Protein AF-A0A9X2I0L7-F1 (afdb_monomer_lite)

Radius of gyration: 23.48 Å; chains: 1; bounding box: 72×38×37 Å

Sequence (100 aa):
MNKSLIIALIATGIGVCTLAVGLYILATTPAPAPEPQAQAAAASEPMAVIPQLKNSDSPLVPNADAPMGSEPWCEALMVKPDRDWSETESRQFAQHCIYE

pLDDT: mean 73.59, std 19.28, range [34.69, 96.38]

Foldseek 3Di:
DDPVVVVVVVVVVVVVVVVVVVVVVVVPPDPDDDDDDDDDDDDDDDDDDDPPPPDPPDDDQPCPPDDQLDPSLLVSVVVPDPVPDDPVNVVSNVVRPVPD

Secondary structure (DSSP, 8-state):
--HHHHHHHHHHHHHHHHHHHHHHHHHHSPPPP--SS------------------------TTTTSPTTSHHHHHHHHHS-GGG--HHHHHHHIIIII--

InterPro domains:
  IPR021379 Protein of unknown function DUF3012 [PF11216] (69-98)

Organism: NCBI:txid2944139

Structure (mmCIF, N/CA/C/O backbone):
data_AF-A0A9X2I0L7-F1
#
_entry.id   AF-A0A9X2I0L7-F1
#
loop_
_atom_site.group_PDB
_atom_site.id
_atom_site.type_symbol
_atom_site.label_atom_id
_atom_site.label_alt_id
_atom_site.label_comp_id
_atom_site.label_asym_id
_atom_site.label_entity_id
_atom_site.label_seq_id
_atom_site.pdbx_PDB_ins_code
_atom_site.Cartn_x
_atom_site.Cartn_y
_atom_site.Cartn_z
_atom_site.occupancy
_atom_site.B_iso_or_equiv
_atom_site.auth_seq_id
_atom_site.auth_comp_id
_atom_site.auth_asym_id
_atom_site.auth_atom_id
_atom_site.pdbx_PDB_model_num
ATOM 1 N N . MET A 1 1 ? 47.118 -0.454 3.039 1.00 63.66 1 MET A N 1
ATOM 2 C CA . MET A 1 1 ? 45.762 0.020 2.690 1.00 63.66 1 MET A CA 1
ATOM 3 C C . MET A 1 1 ? 44.760 -1.021 3.167 1.00 63.66 1 MET A C 1
ATOM 5 O O . MET A 1 1 ? 44.820 -2.169 2.743 1.00 63.66 1 MET A O 1
ATOM 9 N N . ASN A 1 2 ? 43.964 -0.671 4.169 1.00 81.25 2 ASN A N 1
ATOM 10 C CA . ASN A 1 2 ? 43.099 -1.575 4.924 1.00 81.25 2 ASN A CA 1
ATOM 11 C C . ASN A 1 2 ? 41.797 -1.837 4.162 1.00 81.25 2 ASN A C 1
ATOM 13 O O . ASN A 1 2 ? 41.005 -0.933 3.913 1.00 81.25 2 ASN A O 1
ATOM 17 N N . LYS A 1 3 ? 41.568 -3.107 3.828 1.00 84.19 3 LYS A N 1
ATOM 18 C CA . LYS A 1 3 ? 40.372 -3.583 3.119 1.00 84.19 3 LYS A CA 1
ATOM 19 C C . LYS A 1 3 ? 39.078 -3.102 3.785 1.00 84.19 3 LYS A C 1
ATOM 21 O O . LYS A 1 3 ? 38.165 -2.661 3.098 1.00 84.19 3 LYS A O 1
ATOM 26 N N . SER A 1 4 ? 39.043 -3.097 5.117 1.00 86.62 4 SER A N 1
ATOM 27 C CA . SER A 1 4 ? 37.892 -2.633 5.897 1.00 86.62 4 SER A CA 1
ATOM 28 C C . SER A 1 4 ? 37.602 -1.139 5.725 1.00 86.62 4 SER A C 1
ATOM 30 O O . SER A 1 4 ? 36.443 -0.744 5.707 1.00 86.62 4 SER A O 1
ATOM 32 N N . LEU A 1 5 ? 38.631 -0.307 5.545 1.00 88.69 5 LEU A N 1
ATOM 33 C CA . LEU A 1 5 ? 38.451 1.130 5.313 1.00 88.69 5 LEU A CA 1
ATOM 34 C C . LEU A 1 5 ? 37.985 1.406 3.887 1.00 88.69 5 LEU A C 1
ATOM 36 O O . LEU A 1 5 ? 37.136 2.264 3.690 1.00 88.69 5 LEU A O 1
ATOM 40 N N . ILE A 1 6 ? 38.469 0.642 2.905 1.00 90.94 6 ILE A N 1
ATOM 41 C CA . ILE A 1 6 ? 37.981 0.747 1.524 1.00 90.94 6 ILE A CA 1
ATOM 42 C C . ILE A 1 6 ? 36.482 0.412 1.459 1.00 90.94 6 ILE A C 1
ATOM 44 O O . ILE A 1 6 ? 35.717 1.159 0.858 1.00 90.94 6 ILE A O 1
ATOM 48 N N . ILE A 1 7 ? 36.042 -0.663 2.123 1.00 91.81 7 ILE A N 1
ATOM 49 C CA . ILE A 1 7 ? 34.624 -1.062 2.149 1.00 91.81 7 ILE A CA 1
ATOM 50 C C . ILE A 1 7 ? 33.761 0.009 2.833 1.00 91.81 7 ILE A C 1
ATOM 52 O O . ILE A 1 7 ? 32.704 0.363 2.313 1.00 91.81 7 ILE A O 1
ATOM 56 N N . ALA A 1 8 ? 34.228 0.573 3.951 1.00 90.62 8 ALA A N 1
ATOM 57 C CA . ALA A 1 8 ? 33.513 1.638 4.653 1.00 90.62 8 ALA A CA 1
ATOM 58 C C . ALA A 1 8 ? 33.336 2.901 3.787 1.00 90.62 8 ALA A C 1
ATOM 60 O O . ALA A 1 8 ? 32.256 3.495 3.769 1.00 90.62 8 ALA A O 1
ATOM 61 N N . LEU A 1 9 ? 34.363 3.285 3.021 1.00 92.62 9 LEU A N 1
ATOM 62 C CA . LEU A 1 9 ? 34.298 4.438 2.119 1.00 92.62 9 LEU A CA 1
ATOM 63 C C . LEU A 1 9 ? 33.333 4.207 0.951 1.00 92.62 9 LEU A C 1
ATOM 65 O O . LEU A 1 9 ? 32.560 5.102 0.617 1.00 92.62 9 LEU A O 1
ATOM 69 N N . ILE A 1 10 ? 33.328 3.003 0.371 1.00 94.06 10 ILE A N 1
ATOM 70 C CA . ILE A 1 10 ? 32.412 2.650 -0.722 1.00 94.06 10 ILE A CA 1
ATOM 71 C C . ILE A 1 10 ? 30.959 2.664 -0.233 1.00 94.06 10 ILE A C 1
ATOM 73 O O . ILE A 1 10 ? 30.110 3.283 -0.870 1.00 94.06 10 ILE A O 1
ATOM 77 N N . ALA A 1 11 ? 30.669 2.044 0.915 1.00 93.75 11 ALA A N 1
ATOM 78 C CA . ALA A 1 11 ? 29.316 2.005 1.471 1.00 93.75 11 ALA A CA 1
ATOM 79 C C . ALA A 1 11 ? 28.784 3.412 1.792 1.00 93.75 11 ALA A C 1
ATOM 81 O O . ALA A 1 11 ? 27.652 3.748 1.441 1.00 93.75 11 ALA A O 1
ATOM 82 N N . THR A 1 12 ? 29.631 4.258 2.386 1.00 94.19 12 THR A N 1
ATOM 83 C CA . THR A 1 12 ? 29.282 5.656 2.678 1.00 94.19 12 THR A CA 1
ATOM 84 C C . THR A 1 12 ? 29.029 6.436 1.384 1.00 94.19 12 THR A C 1
ATOM 86 O O . THR A 1 12 ? 28.041 7.160 1.284 1.00 94.19 12 THR A O 1
ATOM 89 N N . GLY A 1 13 ? 29.869 6.248 0.361 1.00 95.38 13 GLY A N 1
ATOM 90 C CA . GLY A 1 13 ? 29.716 6.915 -0.934 1.00 95.38 13 GLY A CA 1
ATOM 91 C C . GLY A 1 13 ? 28.431 6.528 -1.669 1.00 95.38 13 GLY A C 1
ATOM 92 O O . GLY A 1 13 ? 27.742 7.403 -2.194 1.00 95.38 13 GLY A O 1
ATOM 93 N N . ILE A 1 14 ? 28.069 5.240 -1.665 1.00 95.38 14 ILE A N 1
ATOM 94 C CA . ILE A 1 14 ? 26.825 4.756 -2.284 1.00 95.38 14 ILE A CA 1
ATOM 95 C C . ILE A 1 14 ? 25.612 5.347 -1.561 1.00 95.38 14 ILE A C 1
ATOM 97 O O . ILE A 1 14 ? 24.716 5.871 -2.220 1.00 95.38 14 ILE A O 1
ATOM 101 N N . GLY A 1 15 ? 25.605 5.339 -0.224 1.00 95.94 15 GLY A N 1
ATOM 102 C CA . GLY A 1 15 ? 24.522 5.931 0.564 1.00 95.94 15 GLY A CA 1
ATOM 103 C C . GLY A 1 15 ? 24.312 7.411 0.238 1.00 95.94 15 GLY A C 1
ATOM 104 O O . GLY A 1 15 ? 23.203 7.823 -0.102 1.00 95.94 15 GLY A O 1
ATOM 105 N N . VAL A 1 16 ? 25.392 8.197 0.229 1.00 96.38 16 VAL A N 1
ATOM 106 C CA . VAL A 1 16 ? 25.337 9.624 -0.131 1.00 96.38 16 VAL A CA 1
ATOM 107 C C . VAL A 1 16 ? 24.840 9.825 -1.568 1.00 96.38 16 VAL A C 1
ATOM 109 O O . VAL A 1 16 ? 24.003 10.697 -1.797 1.00 96.38 16 VAL A O 1
ATOM 112 N N . CYS A 1 17 ? 25.276 8.999 -2.525 1.00 94.69 17 CYS A N 1
ATOM 113 C CA . CYS A 1 17 ? 24.792 9.076 -3.907 1.00 94.69 17 CYS A CA 1
ATOM 114 C C . CYS A 1 17 ? 23.297 8.760 -4.015 1.00 94.69 17 CYS A C 1
ATOM 116 O O . CYS A 1 17 ? 22.573 9.497 -4.676 1.00 94.69 17 CYS A O 1
ATOM 118 N N . THR A 1 18 ? 22.814 7.703 -3.355 1.00 94.81 18 THR A N 1
ATOM 119 C CA . THR A 1 18 ? 21.385 7.342 -3.395 1.00 94.81 18 THR A CA 1
ATOM 120 C C . THR A 1 18 ? 20.499 8.429 -2.793 1.00 94.81 18 THR A C 1
ATOM 122 O O . THR A 1 18 ? 19.461 8.753 -3.366 1.00 94.81 18 THR A O 1
ATOM 125 N N . LEU A 1 19 ? 20.938 9.060 -1.699 1.00 95.25 19 LEU A N 1
ATOM 126 C CA . LEU A 1 19 ? 20.229 10.185 -1.092 1.00 95.25 19 LEU A CA 1
ATOM 127 C C . LEU A 1 19 ? 20.234 11.418 -2.000 1.00 95.25 19 LEU A C 1
ATOM 129 O O . LEU A 1 19 ? 19.192 12.042 -2.184 1.00 95.25 19 LEU A O 1
ATOM 133 N N . ALA A 1 20 ? 21.375 11.750 -2.608 1.00 95.00 20 ALA A N 1
ATOM 134 C CA . ALA A 1 20 ? 21.477 12.880 -3.526 1.00 95.00 20 ALA A CA 1
ATOM 135 C C . ALA A 1 20 ? 20.593 12.692 -4.767 1.00 95.00 20 ALA A C 1
ATOM 137 O O . ALA A 1 20 ? 19.887 13.617 -5.159 1.00 95.00 20 ALA A O 1
ATOM 138 N N . VAL A 1 21 ? 20.586 11.490 -5.353 1.00 93.56 21 VAL A N 1
ATOM 139 C CA . VAL A 1 21 ? 19.728 11.162 -6.500 1.00 93.56 21 VAL A CA 1
ATOM 140 C C . VAL A 1 21 ? 18.253 11.192 -6.096 1.00 93.56 21 VAL A C 1
ATOM 142 O O . VAL A 1 21 ? 17.459 11.805 -6.799 1.00 93.56 21 VAL A O 1
ATOM 145 N N . GLY A 1 22 ? 17.876 10.616 -4.950 1.00 90.94 22 GLY A N 1
ATOM 146 C CA . GLY A 1 22 ? 16.496 10.667 -4.454 1.00 90.94 22 GLY A CA 1
ATOM 147 C C . GLY A 1 22 ? 15.994 12.098 -4.231 1.00 90.94 22 GLY A C 1
ATOM 148 O O . GLY A 1 22 ? 14.906 12.451 -4.683 1.00 90.94 22 GLY A O 1
ATOM 149 N N . LEU A 1 23 ? 16.817 12.950 -3.612 1.00 90.50 23 LEU A N 1
ATOM 150 C CA . LEU A 1 23 ? 16.514 14.375 -3.444 1.00 90.50 23 LEU A CA 1
ATOM 151 C C . LEU A 1 23 ? 16.451 15.116 -4.782 1.00 90.50 23 LEU A C 1
ATOM 153 O O . LEU A 1 23 ? 15.598 15.981 -4.956 1.00 90.50 23 LEU A O 1
ATOM 157 N N . TYR A 1 24 ? 17.315 14.771 -5.739 1.00 89.00 24 TYR A N 1
ATOM 158 C CA . TYR A 1 24 ? 17.295 15.365 -7.073 1.00 89.00 24 TYR A CA 1
ATOM 159 C C . TYR A 1 24 ? 16.007 15.024 -7.830 1.00 89.00 24 TYR A C 1
ATOM 161 O O . TYR A 1 24 ? 15.409 15.908 -8.439 1.00 89.00 24 TYR A O 1
ATOM 169 N N . ILE A 1 25 ? 15.536 13.776 -7.754 1.00 85.50 25 ILE A N 1
ATOM 170 C CA . ILE A 1 25 ? 14.256 13.372 -8.350 1.00 85.50 25 ILE A CA 1
ATOM 171 C C . ILE A 1 25 ? 13.100 14.134 -7.694 1.00 85.50 25 ILE A C 1
ATOM 173 O O . ILE A 1 25 ? 12.312 14.744 -8.407 1.00 85.50 25 ILE A O 1
ATOM 177 N N . LEU A 1 26 ? 13.044 14.200 -6.360 1.00 77.19 26 LEU A N 1
ATOM 178 C CA . LEU A 1 26 ? 12.015 14.978 -5.650 1.00 77.19 26 LEU A CA 1
ATOM 179 C C . LEU A 1 26 ? 12.037 16.471 -6.011 1.00 77.19 26 LEU A C 1
ATOM 181 O O . LEU A 1 26 ? 10.990 17.107 -6.081 1.00 77.19 26 LEU A O 1
ATOM 185 N N . ALA A 1 27 ? 13.220 17.037 -6.250 1.00 79.75 27 ALA A N 1
ATOM 186 C CA . ALA A 1 27 ? 13.363 18.433 -6.647 1.00 79.75 27 ALA A CA 1
ATOM 187 C C . ALA A 1 27 ? 12.983 18.685 -8.116 1.00 79.75 27 ALA A C 1
ATOM 189 O O . ALA A 1 27 ? 12.624 19.806 -8.470 1.00 79.75 27 ALA A O 1
ATOM 190 N N . THR A 1 28 ? 13.092 17.671 -8.978 1.00 76.25 28 THR A N 1
ATOM 191 C CA . THR A 1 28 ? 12.878 17.801 -10.428 1.00 76.25 28 THR A CA 1
ATOM 192 C C . THR A 1 28 ? 11.541 17.254 -10.906 1.00 76.25 28 THR A C 1
ATOM 194 O O . THR A 1 28 ? 11.178 17.520 -12.050 1.00 76.25 28 THR A O 1
ATOM 197 N N . THR A 1 29 ? 10.766 16.568 -10.058 1.00 71.62 29 THR A N 1
ATOM 198 C CA . THR A 1 29 ? 9.349 16.314 -10.335 1.00 71.62 29 THR A CA 1
ATOM 199 C C . THR A 1 29 ? 8.596 17.645 -10.288 1.00 71.62 29 THR A C 1
ATOM 201 O O . THR A 1 29 ? 8.482 18.228 -9.206 1.00 71.62 29 THR A O 1
ATOM 204 N N . PRO A 1 30 ? 8.093 18.170 -11.421 1.00 59.88 30 PRO A N 1
ATOM 205 C CA . PRO A 1 30 ? 7.265 19.366 -11.396 1.00 59.88 30 PRO A CA 1
ATOM 206 C C . PRO A 1 30 ? 6.027 19.067 -10.549 1.00 59.88 30 PRO A C 1
ATOM 208 O O . PRO A 1 30 ? 5.369 18.047 -10.755 1.00 59.88 30 PRO A O 1
ATOM 211 N N . ALA A 1 31 ? 5.746 19.928 -9.567 1.00 57.62 31 ALA A N 1
ATOM 212 C CA . ALA A 1 31 ? 4.584 19.788 -8.699 1.00 57.62 31 ALA A CA 1
ATOM 213 C C . ALA A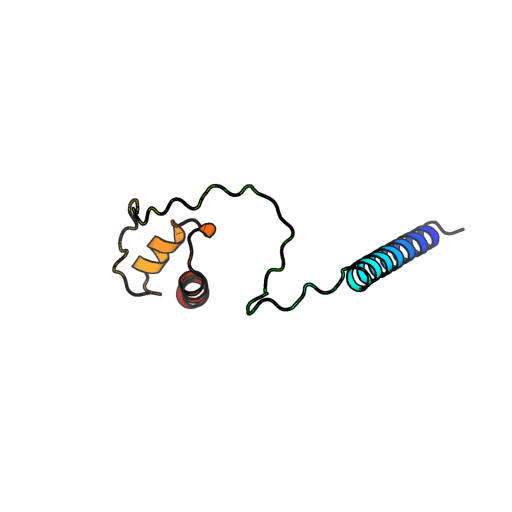 1 31 ? 3.319 19.603 -9.566 1.00 57.62 31 ALA A C 1
ATOM 215 O O . ALA A 1 31 ? 3.032 20.481 -10.386 1.00 57.62 31 ALA A O 1
ATOM 216 N N . PRO A 1 32 ? 2.578 18.484 -9.443 1.00 56.19 32 PRO A N 1
ATOM 217 C CA . PRO A 1 32 ? 1.320 18.322 -10.155 1.00 56.19 32 PRO A CA 1
ATOM 218 C C . PRO A 1 32 ? 0.355 19.406 -9.665 1.00 56.19 32 PRO A C 1
ATOM 220 O O . PRO A 1 32 ? 0.207 19.621 -8.460 1.00 56.19 32 PRO A O 1
ATOM 223 N N . ALA A 1 33 ? -0.240 20.140 -10.607 1.00 48.94 33 ALA A N 1
ATOM 224 C CA . ALA A 1 33 ? -1.207 21.193 -10.321 1.00 48.94 33 ALA A CA 1
ATOM 225 C C . ALA A 1 33 ? -2.339 20.658 -9.414 1.00 48.94 33 ALA A C 1
ATOM 227 O O . ALA A 1 33 ? -2.699 19.485 -9.517 1.00 48.94 33 ALA A O 1
ATOM 228 N N . PRO A 1 34 ? -2.887 21.483 -8.505 1.00 56.00 34 PRO A N 1
ATOM 229 C CA . PRO A 1 34 ? -3.811 21.022 -7.478 1.00 56.00 34 PRO A CA 1
ATOM 230 C C . PRO A 1 34 ? -5.176 20.697 -8.097 1.00 56.00 34 PRO A C 1
ATOM 232 O O . PRO A 1 34 ? -6.014 21.578 -8.273 1.00 56.00 34 PRO A O 1
ATOM 235 N N . GLU A 1 35 ? -5.409 19.427 -8.418 1.00 51.62 35 GLU A N 1
ATOM 236 C CA . GLU A 1 35 ? -6.758 18.897 -8.610 1.00 51.62 35 GLU A CA 1
ATOM 237 C C . GLU A 1 35 ? -7.373 18.573 -7.231 1.00 51.62 35 GLU A C 1
ATOM 239 O O . GLU A 1 35 ? -6.669 18.055 -6.355 1.00 51.62 35 GLU A O 1
ATOM 244 N N . PRO A 1 36 ? -8.649 18.918 -6.968 1.00 46.62 36 PRO A N 1
ATOM 245 C CA . PRO A 1 36 ? -9.216 18.845 -5.622 1.00 46.62 36 PRO A CA 1
ATOM 246 C C . PRO A 1 36 ? -9.396 17.402 -5.098 1.00 46.62 36 PRO A C 1
ATOM 248 O O . PRO A 1 36 ? -10.391 16.755 -5.397 1.00 46.62 36 PRO A O 1
ATOM 251 N N . GLN A 1 37 ? -8.450 16.998 -4.234 1.00 41.06 37 GLN A N 1
ATOM 252 C CA . GLN A 1 37 ? -8.519 16.058 -3.090 1.00 41.06 37 GLN A CA 1
ATOM 253 C C . GLN A 1 37 ? -8.763 14.558 -3.414 1.00 41.06 37 GLN A C 1
ATOM 255 O O . GLN A 1 37 ? -9.756 14.202 -4.025 1.00 41.06 37 GLN A O 1
ATOM 260 N N . ALA A 1 3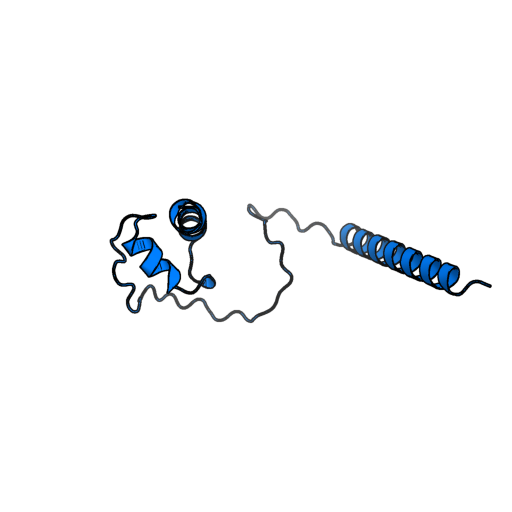8 ? -7.958 13.583 -2.973 1.00 40.41 38 ALA A N 1
ATOM 261 C CA . ALA A 1 38 ? -6.995 13.553 -1.875 1.00 40.41 38 ALA A CA 1
ATOM 262 C C . ALA A 1 38 ? -5.864 12.533 -2.133 1.00 40.41 38 ALA A C 1
ATOM 264 O O . ALA A 1 38 ? -6.102 11.349 -2.366 1.00 40.41 38 ALA A O 1
ATOM 265 N N . GLN A 1 39 ? -4.621 13.004 -2.047 1.00 42.03 39 GLN A N 1
ATOM 266 C CA . GLN A 1 39 ? -3.407 12.196 -2.017 1.00 42.03 39 GLN A CA 1
ATOM 267 C C . GLN A 1 39 ? -3.181 11.566 -0.633 1.00 42.03 39 GLN A C 1
ATOM 269 O O . GLN A 1 39 ? -3.019 12.284 0.350 1.00 42.03 39 GLN A O 1
ATOM 274 N N . ALA A 1 40 ? -3.043 10.239 -0.597 1.00 42.12 40 ALA A N 1
ATOM 275 C CA . ALA A 1 40 ? -2.136 9.520 0.303 1.00 42.12 40 ALA A CA 1
ATOM 276 C C . ALA A 1 40 ? -1.911 8.095 -0.235 1.00 42.12 40 ALA A C 1
ATOM 278 O O . ALA A 1 40 ? -2.438 7.123 0.293 1.00 42.12 40 ALA A O 1
ATOM 279 N N . ALA A 1 41 ? -1.131 7.966 -1.310 1.00 35.12 41 ALA A N 1
ATOM 280 C CA . ALA A 1 41 ? -0.622 6.681 -1.777 1.00 35.12 41 ALA A CA 1
ATOM 281 C C . ALA A 1 41 ? 0.908 6.733 -1.778 1.00 35.12 41 ALA A C 1
ATOM 283 O O . ALA A 1 41 ? 1.536 7.268 -2.689 1.00 35.12 41 ALA A O 1
ATOM 284 N N . ALA A 1 42 ? 1.510 6.170 -0.734 1.00 43.88 42 ALA A N 1
ATOM 285 C CA . ALA A 1 42 ? 2.783 5.497 -0.896 1.00 43.88 42 ALA A CA 1
ATOM 286 C C . ALA A 1 42 ? 2.486 4.153 -1.576 1.00 43.88 42 ALA A C 1
ATOM 288 O O . ALA A 1 42 ? 1.876 3.302 -0.941 1.00 43.88 42 ALA A O 1
ATOM 289 N N . ALA A 1 43 ? 2.864 3.987 -2.845 1.00 38.56 43 ALA A N 1
ATOM 290 C CA . ALA A 1 43 ? 3.243 2.703 -3.449 1.00 38.56 43 ALA A CA 1
ATOM 291 C C . ALA A 1 43 ? 3.509 2.882 -4.951 1.00 38.56 43 ALA A C 1
ATOM 293 O O . ALA A 1 43 ? 2.601 3.171 -5.725 1.00 38.56 43 ALA A O 1
ATOM 294 N N . SER A 1 44 ? 4.745 2.641 -5.378 1.00 44.66 44 SER A N 1
ATOM 295 C CA . SER A 1 44 ? 5.061 2.313 -6.769 1.00 44.66 44 SER A CA 1
ATOM 296 C C . SER A 1 44 ? 4.639 0.859 -7.057 1.00 44.66 44 SER A C 1
ATOM 298 O O . SER A 1 44 ? 5.335 -0.055 -6.620 1.00 44.66 44 SER A O 1
ATOM 300 N N . GLU A 1 45 ? 3.441 0.704 -7.647 1.00 56.62 45 GLU A N 1
ATOM 301 C CA . GLU A 1 45 ? 3.019 -0.032 -8.877 1.00 56.62 45 GLU A CA 1
ATOM 302 C C . GLU A 1 45 ? 3.742 -1.340 -9.311 1.00 56.62 45 GLU A C 1
ATOM 304 O O . GLU A 1 45 ? 4.880 -1.542 -8.900 1.00 56.62 45 GLU A O 1
ATOM 309 N N . PRO A 1 46 ? 3.192 -2.222 -10.202 1.00 64.06 46 PRO A N 1
ATOM 310 C CA . PRO A 1 46 ? 2.100 -1.990 -11.182 1.00 64.06 46 PRO A CA 1
ATOM 311 C C . PRO A 1 46 ? 1.169 -3.198 -11.465 1.00 64.06 46 PRO A C 1
ATOM 313 O O . PRO A 1 46 ? 1.689 -4.260 -11.771 1.00 64.06 46 PRO A O 1
ATOM 316 N N . MET A 1 47 ? -0.166 -3.066 -11.575 1.00 34.69 47 MET A N 1
ATOM 317 C CA . MET A 1 47 ? -0.947 -3.982 -12.447 1.00 34.69 47 MET A CA 1
ATOM 318 C C . MET A 1 47 ? -2.203 -3.326 -13.039 1.00 34.69 47 MET A C 1
ATOM 320 O O . MET A 1 47 ? -3.074 -2.864 -12.314 1.00 34.69 47 MET A O 1
ATOM 324 N N . ALA A 1 48 ? -2.236 -3.335 -14.376 1.00 45.59 48 ALA A N 1
ATOM 325 C CA . ALA A 1 48 ? -3.355 -3.256 -15.316 1.00 45.59 48 ALA A CA 1
ATOM 326 C C . ALA A 1 48 ? -4.752 -2.890 -14.775 1.00 45.59 48 ALA A C 1
ATOM 328 O O . ALA A 1 48 ? -5.366 -3.625 -14.005 1.00 45.59 48 ALA A O 1
ATOM 329 N N . VAL A 1 49 ? -5.306 -1.812 -15.335 1.00 48.56 49 VAL A N 1
ATOM 330 C CA . VAL A 1 49 ? -6.724 -1.455 -15.243 1.00 48.56 49 VAL A CA 1
ATOM 331 C C . VAL A 1 49 ? -7.558 -2.542 -15.931 1.00 48.56 49 VAL A C 1
ATOM 333 O O . VAL A 1 49 ? -7.757 -2.524 -17.144 1.00 48.56 49 VAL A O 1
ATO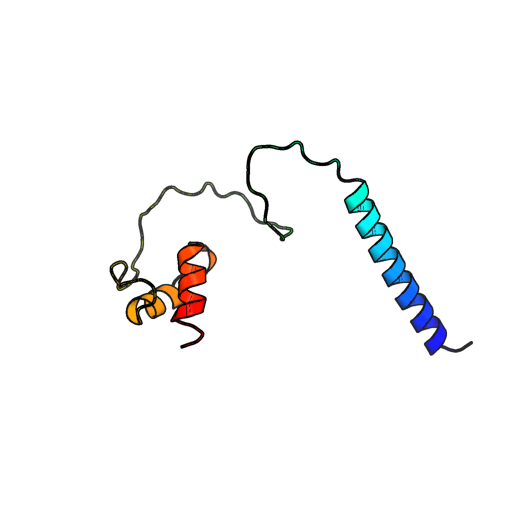M 336 N N . ILE A 1 50 ? -8.049 -3.503 -15.154 1.00 59.66 50 ILE A N 1
ATOM 337 C CA . ILE A 1 50 ? -9.276 -4.222 -15.496 1.00 59.66 50 ILE A CA 1
ATOM 338 C C . ILE A 1 50 ? -10.408 -3.227 -15.204 1.00 59.66 50 ILE A C 1
ATOM 340 O O . ILE A 1 50 ? -10.387 -2.609 -14.136 1.00 59.66 50 ILE A O 1
ATOM 344 N N . PRO A 1 51 ? -11.374 -3.003 -16.114 1.00 56.69 51 PRO A N 1
ATOM 345 C CA . PRO A 1 51 ? -12.530 -2.179 -15.793 1.00 56.69 51 PRO A CA 1
ATOM 346 C C . PRO A 1 51 ? -13.182 -2.767 -14.543 1.00 56.69 51 PRO A C 1
ATOM 348 O O . PRO A 1 51 ? -13.530 -3.947 -14.556 1.00 56.69 51 PRO A O 1
ATOM 351 N N . GLN A 1 52 ? -13.299 -1.972 -13.472 1.00 43.81 52 GLN A N 1
ATOM 352 C CA . GLN A 1 52 ? -14.027 -2.345 -12.260 1.00 43.81 52 GLN A CA 1
ATOM 353 C C . GLN A 1 52 ? -15.420 -2.785 -12.690 1.00 43.81 52 GLN A C 1
ATOM 355 O O . GLN A 1 52 ? -16.274 -1.953 -13.015 1.00 43.81 52 GLN A O 1
ATOM 360 N N . LEU A 1 53 ? -15.618 -4.103 -12.762 1.00 49.31 53 LEU A N 1
ATOM 361 C CA . LEU A 1 53 ? -16.908 -4.659 -13.088 1.00 49.31 53 LEU A CA 1
ATOM 362 C C . LEU A 1 53 ? -17.800 -4.245 -11.932 1.00 49.31 53 LEU A C 1
ATOM 364 O O . LEU A 1 53 ? -17.614 -4.642 -10.785 1.00 49.31 53 LEU A O 1
ATOM 368 N N . LYS A 1 54 ? -18.727 -3.363 -12.274 1.00 53.22 54 LYS A N 1
ATOM 369 C CA . LYS A 1 54 ? -19.877 -2.935 -11.502 1.00 53.22 54 LYS A CA 1
ATOM 370 C C . LYS A 1 54 ? -20.748 -4.156 -11.190 1.00 53.22 54 LYS A C 1
ATOM 372 O O . LYS A 1 54 ? -21.870 -4.224 -11.656 1.00 53.22 54 LYS A O 1
ATOM 377 N N . ASN A 1 55 ? -20.246 -5.117 -10.428 1.00 45.91 55 ASN A N 1
ATOM 378 C CA . ASN A 1 55 ? -21.016 -6.251 -9.959 1.00 45.91 55 ASN A CA 1
ATOM 379 C C . ASN A 1 55 ? -20.890 -6.296 -8.446 1.00 45.91 55 ASN A C 1
ATOM 381 O O . ASN A 1 55 ? -20.034 -6.957 -7.872 1.00 45.91 55 ASN A O 1
ATOM 385 N N . SER A 1 56 ? -21.823 -5.592 -7.816 1.00 47.91 56 SER A N 1
ATOM 386 C CA . SER A 1 56 ? -22.276 -5.824 -6.448 1.00 47.91 56 SER A CA 1
ATOM 387 C C . SER A 1 56 ? -22.967 -7.191 -6.298 1.00 47.91 56 SER A C 1
ATOM 389 O O . SER A 1 56 ? -23.930 -7.299 -5.550 1.00 47.91 56 SER A O 1
ATOM 391 N N . ASP A 1 57 ? -22.510 -8.222 -7.013 1.00 50.78 57 ASP A N 1
ATOM 392 C CA . ASP A 1 57 ? -23.078 -9.565 -6.942 1.00 50.78 57 ASP A CA 1
ATOM 393 C C . ASP A 1 57 ? -22.055 -10.489 -6.276 1.00 50.78 57 ASP A C 1
ATOM 395 O O . ASP A 1 57 ? -21.086 -10.965 -6.867 1.00 50.78 57 ASP A O 1
ATOM 399 N N . SER A 1 58 ? -22.240 -10.582 -4.965 1.00 52.28 58 SER A N 1
ATOM 400 C CA . SER A 1 58 ? -21.469 -11.334 -3.986 1.00 52.28 58 SER A CA 1
ATOM 401 C C . SER A 1 58 ? -21.601 -12.848 -4.195 1.00 52.28 58 SER A C 1
ATOM 403 O O . SER A 1 58 ? -22.717 -13.329 -4.390 1.00 52.28 58 SER A O 1
ATOM 405 N N . PRO A 1 59 ? -20.525 -13.634 -4.012 1.00 48.62 59 PRO A N 1
ATOM 406 C CA . PRO A 1 59 ? -20.661 -15.029 -3.631 1.00 48.62 59 PRO A CA 1
ATOM 407 C C . PRO A 1 59 ? -20.233 -15.216 -2.168 1.00 48.62 59 PRO A C 1
ATOM 409 O O . PRO A 1 59 ? -19.053 -15.326 -1.853 1.00 48.62 59 PRO A O 1
ATOM 412 N N . LEU A 1 60 ? -21.251 -15.312 -1.307 1.00 49.62 60 LEU A N 1
ATOM 413 C CA . LEU A 1 60 ? -21.269 -16.054 -0.041 1.00 49.62 60 LEU A CA 1
ATOM 414 C C . LEU A 1 60 ? -20.261 -15.611 1.029 1.00 49.62 60 LEU A C 1
ATOM 416 O O . LEU A 1 60 ? -19.359 -16.359 1.398 1.00 49.62 60 LEU A O 1
ATOM 420 N N . VAL A 1 61 ? -20.505 -14.447 1.628 1.00 51.88 61 VAL A N 1
ATOM 421 C CA . VAL A 1 61 ? -20.083 -14.214 3.014 1.00 51.88 61 VAL A CA 1
ATOM 422 C C . VAL A 1 61 ? -21.133 -14.873 3.921 1.00 51.88 61 VAL A C 1
ATOM 424 O O . VAL A 1 61 ? -22.288 -14.435 3.904 1.00 51.88 61 VAL A O 1
ATOM 427 N N . PRO A 1 62 ? -20.813 -15.925 4.696 1.00 50.59 62 PRO A N 1
ATOM 428 C CA . PRO A 1 62 ? -21.693 -16.362 5.772 1.00 50.59 62 PRO A CA 1
ATOM 429 C C . PRO A 1 62 ? -21.760 -15.194 6.766 1.00 50.59 62 P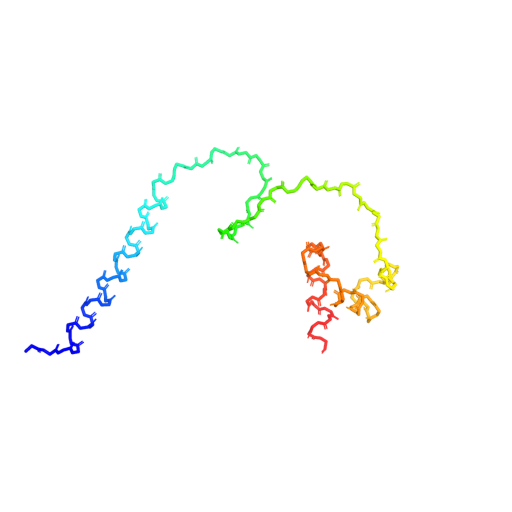RO A C 1
ATOM 431 O O . PRO A 1 62 ? -20.747 -14.866 7.364 1.00 50.59 62 PRO A O 1
ATOM 434 N N . ASN A 1 63 ? -22.915 -14.537 6.906 1.00 56.75 63 ASN A N 1
ATOM 435 C CA . ASN A 1 63 ? -23.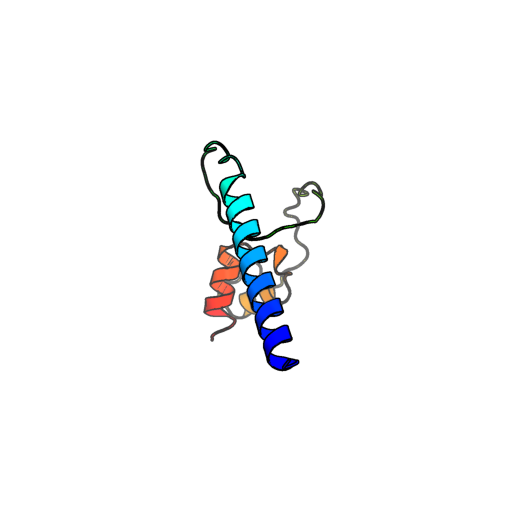156 -13.369 7.778 1.00 56.75 63 ASN A CA 1
ATOM 436 C C . ASN A 1 63 ? -22.725 -11.974 7.275 1.00 56.75 63 ASN A C 1
ATOM 438 O O . ASN A 1 63 ? -22.162 -11.186 8.033 1.00 56.75 63 ASN A O 1
ATOM 442 N N . ALA A 1 64 ? -23.105 -11.589 6.053 1.00 57.22 64 ALA A N 1
ATOM 443 C CA . ALA A 1 64 ? -23.060 -10.177 5.631 1.00 57.22 64 ALA A CA 1
ATOM 444 C C . ALA A 1 64 ? -23.915 -9.227 6.511 1.00 57.22 64 ALA A C 1
ATOM 446 O O . ALA A 1 64 ? -23.703 -8.017 6.493 1.00 57.22 64 ALA A O 1
ATOM 447 N N . ASP A 1 65 ? -24.851 -9.770 7.295 1.00 66.31 65 ASP A N 1
ATOM 448 C CA . ASP A 1 65 ? -25.725 -9.020 8.207 1.00 66.31 65 ASP A CA 1
ATOM 449 C C . ASP A 1 65 ? -25.185 -8.924 9.649 1.00 66.31 65 ASP A C 1
ATOM 451 O O . ASP A 1 65 ? -25.831 -8.327 10.515 1.00 66.31 65 ASP A O 1
ATOM 455 N N . ALA A 1 66 ? -24.023 -9.521 9.946 1.00 78.81 66 ALA A N 1
ATOM 456 C CA . ALA A 1 66 ? -23.447 -9.457 11.286 1.00 78.81 66 ALA A CA 1
ATOM 457 C C . ALA A 1 66 ? -22.919 -8.045 11.615 1.00 78.81 66 ALA A C 1
ATOM 459 O O . ALA A 1 66 ? -22.341 -7.379 10.751 1.00 78.81 66 ALA A O 1
ATOM 460 N N . PRO A 1 67 ? -23.068 -7.574 12.870 1.00 83.12 67 PRO A N 1
ATOM 461 C CA . PRO A 1 67 ? -22.503 -6.299 13.297 1.00 83.12 67 PRO A CA 1
ATOM 462 C C . PRO A 1 67 ? -20.985 -6.244 13.079 1.00 83.12 67 PRO A C 1
ATOM 464 O O . PRO A 1 67 ? -20.278 -7.202 13.399 1.00 83.12 67 PRO A O 1
ATOM 467 N N . MET A 1 68 ? -20.475 -5.111 12.588 1.00 85.38 68 MET A N 1
ATOM 468 C CA . MET A 1 68 ? -19.030 -4.902 12.439 1.00 85.38 68 MET A CA 1
ATOM 469 C C . MET A 1 68 ? -18.301 -5.098 13.774 1.00 85.38 68 MET A C 1
ATOM 471 O O . MET A 1 68 ? -18.735 -4.569 14.796 1.00 85.38 68 MET A O 1
ATOM 475 N N . GLY A 1 69 ? -17.185 -5.827 13.743 1.00 84.94 69 GLY A N 1
ATOM 476 C CA . GLY A 1 69 ? -16.388 -6.173 14.924 1.00 84.94 69 GLY A CA 1
ATOM 477 C C . GLY A 1 69 ? -16.956 -7.313 15.774 1.00 84.94 69 GLY A C 1
ATOM 478 O O . GLY A 1 69 ? -16.410 -7.596 16.829 1.00 84.94 69 GLY A O 1
ATOM 479 N N . SER A 1 70 ? -18.047 -7.963 15.356 1.00 89.00 70 SER A N 1
ATOM 480 C CA . SER A 1 70 ? -18.519 -9.186 16.020 1.00 89.00 70 SER A CA 1
ATOM 481 C C . SER A 1 70 ? -17.744 -10.416 15.544 1.00 89.00 70 SER A C 1
ATOM 483 O O . SER A 1 70 ? -17.273 -10.455 14.412 1.00 89.00 70 SER A O 1
ATOM 485 N N . GLU A 1 71 ? -17.676 -11.455 16.373 1.00 88.75 71 GLU A N 1
ATOM 486 C CA . GLU A 1 71 ? -17.022 -12.730 16.047 1.00 88.75 71 GLU A CA 1
ATOM 487 C C . GLU A 1 71 ? -17.451 -13.331 14.684 1.00 88.75 71 GLU A C 1
ATOM 489 O O . GLU A 1 71 ? -16.576 -13.565 13.847 1.00 88.75 71 GLU A O 1
ATOM 494 N N . PRO A 1 72 ? -18.757 -13.463 14.351 1.00 87.19 72 PRO A N 1
ATOM 495 C CA . PRO A 1 72 ? -19.168 -13.951 13.029 1.00 87.19 72 PRO A CA 1
ATOM 496 C C . PRO A 1 72 ? -18.778 -13.011 11.878 1.00 87.19 72 PRO A C 1
ATOM 498 O O . PRO A 1 72 ? -18.610 -13.465 10.748 1.00 87.19 72 PRO A O 1
ATOM 501 N N . TRP A 1 73 ? -18.632 -11.709 12.142 1.00 89.75 73 TRP A N 1
ATOM 502 C CA . TRP A 1 73 ? -18.151 -10.743 11.155 1.00 89.75 73 TRP A CA 1
ATOM 503 C C . TRP A 1 73 ? -16.631 -10.842 10.959 1.00 89.75 73 TRP A C 1
ATOM 505 O O . TRP A 1 73 ? -16.160 -10.774 9.827 1.00 89.75 73 TRP A O 1
ATOM 515 N N . CYS A 1 74 ? -15.862 -11.062 12.029 1.00 90.44 74 CYS A N 1
ATOM 516 C CA . CYS A 1 74 ? -14.420 -11.296 11.960 1.00 90.44 74 CYS A CA 1
ATOM 517 C C . CYS A 1 74 ? -14.098 -12.572 11.163 1.00 90.44 74 CYS A C 1
ATOM 519 O O . CYS A 1 74 ? -13.240 -12.543 10.281 1.00 90.44 74 CYS A O 1
ATOM 521 N N . GLU A 1 75 ? -14.814 -13.675 11.411 1.00 89.19 75 GLU A N 1
ATOM 522 C CA . GLU A 1 75 ? -14.641 -14.933 10.666 1.00 89.19 75 GLU A CA 1
ATOM 523 C C . GLU A 1 75 ? -14.941 -14.762 9.170 1.00 89.19 75 GLU A C 1
ATOM 525 O O . GLU A 1 75 ? -14.188 -15.225 8.310 1.00 89.19 75 GLU A O 1
ATOM 530 N N . ALA A 1 76 ? -16.016 -14.036 8.861 1.00 86.31 76 ALA A N 1
ATOM 531 C CA . ALA A 1 76 ? -16.393 -13.656 7.506 1.00 86.31 76 ALA A CA 1
ATOM 532 C C . ALA A 1 76 ? -15.320 -12.802 6.808 1.00 86.31 76 ALA A C 1
ATOM 534 O O . ALA A 1 76 ? -15.036 -13.005 5.625 1.00 86.31 76 ALA A O 1
ATOM 535 N N . LEU A 1 77 ? -14.711 -11.854 7.526 1.00 87.75 77 LEU A N 1
ATOM 536 C CA . LEU A 1 77 ? -13.669 -10.994 6.973 1.00 87.75 77 LEU A CA 1
ATOM 537 C C . LEU A 1 77 ? -12.326 -11.720 6.811 1.00 87.75 77 LEU A C 1
ATOM 539 O O . LEU A 1 77 ? -11.613 -11.435 5.857 1.00 87.75 77 LEU A O 1
ATOM 543 N N . MET A 1 78 ? -12.002 -12.688 7.677 1.00 87.38 78 MET A N 1
ATOM 544 C CA . MET A 1 78 ? -10.773 -13.493 7.571 1.00 87.38 78 MET A CA 1
ATOM 545 C C . MET A 1 78 ? -10.697 -14.303 6.276 1.00 87.38 78 MET A C 1
ATOM 547 O O . MET A 1 78 ? -9.606 -14.531 5.757 1.00 87.38 78 MET A O 1
ATOM 551 N N . VAL A 1 79 ? -11.838 -14.769 5.763 1.00 89.31 79 VAL A N 1
ATOM 552 C CA . VAL A 1 79 ? -11.895 -15.510 4.492 1.00 89.31 79 VAL A CA 1
ATOM 553 C C . VAL A 1 79 ? -12.013 -14.587 3.275 1.00 89.31 79 VAL A C 1
ATOM 555 O O . VAL A 1 79 ? -11.801 -15.031 2.145 1.00 89.31 79 VAL A O 1
ATOM 558 N N . LYS A 1 80 ? -12.337 -13.305 3.491 1.00 83.44 80 LYS A N 1
ATOM 559 C CA . LYS A 1 80 ? -12.443 -12.284 2.447 1.00 83.44 80 LYS A CA 1
ATOM 560 C C . LYS A 1 80 ? -11.039 -11.779 2.085 1.00 83.44 80 LYS A C 1
ATOM 562 O O . LYS A 1 80 ? -10.315 -11.340 2.973 1.00 83.44 80 LYS A O 1
ATOM 567 N N . PRO A 1 81 ? -10.640 -11.771 0.803 1.00 86.00 81 PRO A N 1
ATOM 568 C CA . PRO A 1 81 ? -9.330 -11.258 0.405 1.00 86.00 81 PRO A CA 1
ATOM 569 C C . PRO A 1 81 ? -9.177 -9.764 0.741 1.00 86.00 81 PRO A C 1
ATOM 571 O O . PRO A 1 81 ? -10.067 -8.965 0.451 1.00 86.00 81 PRO A O 1
ATOM 574 N N . ASP A 1 82 ? -8.013 -9.380 1.277 1.00 78.75 82 ASP A N 1
ATOM 575 C CA . ASP A 1 82 ? -7.723 -8.024 1.788 1.00 78.75 82 ASP A CA 1
ATOM 576 C C . ASP A 1 82 ? -7.988 -6.898 0.774 1.00 78.75 82 ASP A C 1
ATOM 578 O O . ASP A 1 82 ? -8.299 -5.767 1.139 1.00 78.75 82 ASP A O 1
ATOM 582 N N . ARG A 1 83 ? -7.865 -7.193 -0.528 1.00 81.62 83 ARG A N 1
ATOM 583 C CA . ARG A 1 83 ? -8.086 -6.211 -1.604 1.00 81.62 83 ARG A CA 1
ATOM 584 C C . ARG A 1 83 ? -9.545 -5.796 -1.774 1.00 81.62 83 ARG A C 1
ATOM 586 O O . ARG A 1 83 ? -9.791 -4.745 -2.357 1.00 81.62 83 ARG A O 1
ATOM 593 N N . ASP A 1 84 ? -10.477 -6.590 -1.259 1.00 81.62 84 ASP A N 1
ATOM 594 C CA . ASP A 1 84 ? -11.912 -6.304 -1.297 1.00 81.62 84 ASP A CA 1
ATOM 595 C C . ASP A 1 84 ? -12.411 -5.642 -0.004 1.00 81.62 84 ASP A C 1
ATOM 597 O O . ASP A 1 84 ? -13.613 -5.404 0.160 1.00 81.62 84 ASP A O 1
ATOM 601 N N . TRP A 1 85 ? -11.517 -5.364 0.948 1.00 83.69 85 TRP A N 1
ATOM 602 C CA . TRP A 1 85 ? -11.870 -4.692 2.191 1.00 83.69 85 TRP A CA 1
ATOM 603 C C . TRP A 1 85 ? -12.068 -3.197 1.943 1.00 83.69 85 TRP A C 1
ATOM 605 O O . TRP A 1 85 ? -11.251 -2.524 1.314 1.00 83.69 85 TRP A O 1
ATOM 615 N N . SER A 1 86 ? -13.156 -2.653 2.475 1.00 86.19 86 SER A N 1
ATOM 616 C CA . SER A 1 86 ? -13.303 -1.209 2.622 1.00 86.19 86 SER A CA 1
ATOM 617 C C . SER A 1 86 ? -12.378 -0.689 3.724 1.00 86.19 86 SER A C 1
ATOM 619 O O . SER A 1 86 ? -12.038 -1.402 4.666 1.00 86.19 86 SER A O 1
ATOM 621 N N . GLU A 1 87 ? -12.016 0.592 3.663 1.00 85.56 87 GLU A N 1
ATOM 622 C CA . GLU A 1 87 ? -11.163 1.222 4.681 1.00 85.56 87 GLU A CA 1
ATOM 623 C C . GLU A 1 87 ? -11.730 1.065 6.104 1.00 85.56 87 GLU A C 1
ATOM 625 O O . GLU A 1 87 ? -10.995 0.844 7.068 1.00 85.56 87 GLU A O 1
ATOM 630 N N . THR A 1 88 ? -13.058 1.142 6.232 1.00 85.50 88 THR A N 1
ATOM 631 C CA . THR A 1 88 ? -13.743 0.968 7.517 1.00 85.50 88 THR A CA 1
ATOM 632 C C . THR A 1 88 ? -13.645 -0.474 8.004 1.00 85.50 88 THR A C 1
ATOM 634 O O . THR A 1 88 ? -13.313 -0.684 9.168 1.00 85.50 88 THR A O 1
ATOM 637 N N . GLU A 1 89 ? -13.860 -1.457 7.125 1.00 87.44 89 GLU A N 1
ATOM 638 C CA . GLU A 1 89 ? -13.688 -2.877 7.450 1.00 87.44 89 GLU A CA 1
ATOM 639 C C . GLU A 1 89 ? -12.255 -3.163 7.922 1.00 87.44 89 GLU A C 1
ATOM 641 O O . GLU A 1 89 ? -12.081 -3.731 8.996 1.00 87.44 89 GLU A O 1
ATOM 646 N N . SER A 1 90 ? -11.233 -2.671 7.215 1.00 90.31 90 SER A N 1
ATOM 647 C CA . SER A 1 90 ? -9.828 -2.860 7.606 1.00 90.31 90 SER A CA 1
ATOM 648 C C . SER A 1 90 ? -9.506 -2.281 8.982 1.00 90.31 90 SER A C 1
ATOM 650 O O . SER A 1 90 ? -8.839 -2.927 9.793 1.00 90.31 90 SER A O 1
ATOM 652 N N . ARG A 1 91 ? -9.989 -1.066 9.278 1.00 89.69 91 ARG A N 1
ATOM 653 C CA . ARG A 1 91 ? -9.763 -0.434 10.587 1.00 89.69 91 ARG A CA 1
ATOM 654 C C . ARG A 1 91 ? -10.495 -1.163 11.706 1.00 89.69 91 ARG A C 1
ATOM 656 O O . ARG A 1 91 ? -9.907 -1.336 12.772 1.00 89.69 91 ARG A O 1
ATOM 663 N N . GLN A 1 92 ? -11.747 -1.556 11.478 1.00 89.88 92 GLN A N 1
ATOM 664 C CA . GLN A 1 92 ? -12.555 -2.245 12.482 1.00 89.88 92 GLN A CA 1
ATOM 665 C C . GLN A 1 92 ? -12.033 -3.658 12.740 1.00 89.88 92 GLN A C 1
ATOM 667 O O . GLN A 1 92 ? -11.936 -4.057 13.893 1.00 89.88 92 GLN A O 1
ATOM 672 N N . PHE A 1 93 ? -11.616 -4.381 11.702 1.00 89.81 93 PHE A N 1
ATOM 673 C CA . PHE A 1 93 ? -11.034 -5.712 11.842 1.00 89.81 93 PHE A CA 1
ATOM 674 C C . PHE A 1 93 ? -9.726 -5.684 12.628 1.00 89.81 93 PHE A C 1
ATOM 676 O O . PHE A 1 93 ? -9.538 -6.468 13.554 1.00 89.81 93 PHE A O 1
ATOM 683 N N . ALA A 1 94 ? -8.840 -4.730 12.329 1.00 91.62 94 ALA A N 1
ATOM 684 C CA . ALA A 1 94 ? -7.620 -4.567 13.108 1.00 91.62 94 ALA A CA 1
ATOM 685 C C . ALA A 1 94 ? -7.936 -4.315 14.592 1.00 91.62 94 ALA A C 1
ATOM 687 O O . ALA A 1 94 ? -7.344 -4.951 15.451 1.00 91.62 94 ALA A O 1
ATOM 688 N N . GLN A 1 95 ? -8.889 -3.429 14.892 1.00 90.69 95 GLN A N 1
ATOM 689 C CA . GLN A 1 95 ? -9.226 -3.042 16.267 1.00 90.69 95 GLN A CA 1
ATOM 690 C C . GLN A 1 95 ?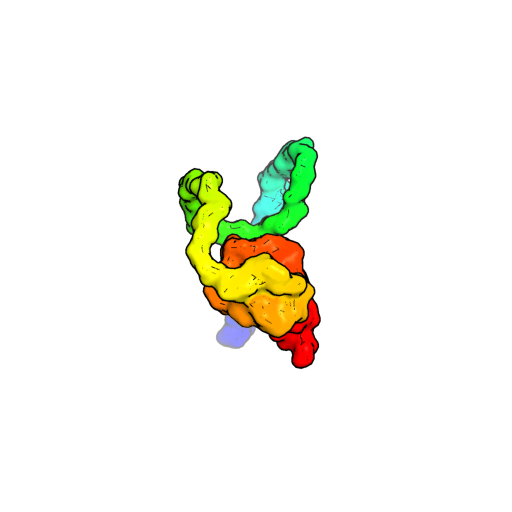 -9.955 -4.126 17.068 1.00 90.69 95 GLN A C 1
ATOM 692 O O . GLN A 1 95 ? -9.720 -4.219 18.267 1.00 90.69 95 GLN A O 1
ATOM 697 N N . HIS A 1 96 ? -10.829 -4.899 16.422 1.00 89.88 96 HIS A N 1
ATOM 698 C CA . HIS A 1 96 ? -11.788 -5.790 17.088 1.00 89.88 96 HIS A CA 1
ATOM 699 C C . HIS A 1 96 ? -11.590 -7.276 16.785 1.00 89.88 96 HIS A C 1
ATOM 701 O O . HIS A 1 96 ? -12.318 -8.096 17.313 1.00 89.88 96 HIS A O 1
ATOM 707 N N . CYS A 1 97 ? -10.678 -7.650 15.887 1.00 89.56 97 CYS A N 1
ATOM 708 C CA . CYS A 1 97 ? -10.507 -9.056 15.502 1.00 89.56 97 CYS A CA 1
ATOM 709 C C . CYS A 1 97 ? -9.061 -9.552 15.653 1.00 89.56 97 CYS A C 1
ATOM 711 O O . CYS A 1 97 ? -8.847 -10.751 15.796 1.00 89.56 97 CYS A O 1
ATOM 713 N N . ILE A 1 98 ? -8.056 -8.664 15.605 1.00 86.25 98 ILE A N 1
ATOM 714 C CA . ILE A 1 98 ? -6.632 -9.044 15.736 1.00 86.25 98 ILE A CA 1
ATOM 715 C C . ILE A 1 98 ? -6.103 -8.849 17.163 1.00 86.25 98 ILE A C 1
ATOM 717 O O . ILE A 1 98 ? -5.243 -9.611 17.603 1.00 86.25 98 ILE A O 1
ATOM 721 N N . TYR A 1 99 ? -6.573 -7.816 17.863 1.00 73.81 99 TYR A N 1
ATOM 722 C CA . TYR A 1 99 ? -6.037 -7.395 19.164 1.00 73.81 99 TYR A CA 1
ATOM 723 C C . TYR A 1 99 ? -6.980 -7.669 20.352 1.00 73.81 99 TYR A C 1
ATOM 725 O O . TYR A 1 99 ? -6.812 -7.030 21.391 1.00 73.81 99 TYR A O 1
ATOM 733 N N . GLU A 1 100 ? -7.954 -8.574 20.199 1.00 56.34 100 GLU A N 1
ATOM 734 C CA . GLU A 1 100 ? -8.867 -9.014 21.277 1.00 56.34 100 GLU A CA 1
ATOM 735 C C . GLU A 1 100 ? -8.147 -9.799 22.389 1.00 56.34 100 GLU A C 1
ATOM 737 O O . GLU A 1 100 ? -7.249 -10.618 22.073 1.00 56.34 100 GLU A O 1
#